Protein AF-A0A9W7SJA5-F1 (afdb_monomer_lite)

Structure (mmCIF, N/CA/C/O backbone):
data_AF-A0A9W7SJA5-F1
#
_entry.id   AF-A0A9W7SJA5-F1
#
loop_
_atom_site.group_PDB
_atom_site.id
_atom_site.type_symbol
_atom_site.label_atom_id
_atom_site.label_alt_id
_atom_site.label_comp_id
_atom_site.label_asym_id
_atom_site.label_entity_id
_atom_site.label_seq_id
_atom_site.pdbx_PDB_ins_code
_atom_site.Cartn_x
_atom_site.Cartn_y
_atom_site.Cartn_z
_atom_site.occupancy
_atom_site.B_iso_or_equiv
_atom_site.auth_seq_id
_atom_site.auth_comp_id
_atom_site.auth_asym_id
_atom_site.auth_atom_id
_atom_site.pdbx_PDB_model_num
ATOM 1 N N . MET A 1 1 ? -9.345 -0.100 12.942 1.00 90.62 1 MET A N 1
ATOM 2 C CA . MET A 1 1 ? -9.233 0.600 11.644 1.00 90.62 1 MET A CA 1
ATOM 3 C C . MET A 1 1 ? -8.061 0.006 10.896 1.00 90.62 1 MET A C 1
ATOM 5 O O . MET A 1 1 ? -7.013 -0.148 11.509 1.00 90.62 1 MET A O 1
ATOM 9 N N . ASP A 1 2 ? -8.233 -0.297 9.611 1.00 93.31 2 ASP A N 1
ATOM 10 C CA . ASP A 1 2 ? -7.196 -0.953 8.809 1.00 93.31 2 ASP A CA 1
ATOM 11 C C . ASP A 1 2 ? -6.548 0.065 7.863 1.00 93.31 2 ASP A C 1
ATOM 13 O O . ASP A 1 2 ? -7.243 0.904 7.283 1.00 93.31 2 ASP A O 1
ATOM 17 N N . PHE A 1 3 ? -5.227 0.004 7.703 1.00 92.69 3 PHE A N 1
ATOM 18 C CA . PHE A 1 3 ? -4.486 0.875 6.787 1.00 92.69 3 PHE A CA 1
ATOM 19 C C . PHE A 1 3 ? -3.321 0.154 6.120 1.00 92.69 3 PHE A C 1
ATOM 21 O O . PHE A 1 3 ? -2.709 -0.745 6.695 1.00 92.69 3 PHE A O 1
ATOM 28 N N . ILE A 1 4 ? -3.035 0.564 4.883 1.00 95.94 4 ILE A N 1
ATOM 29 C CA . ILE A 1 4 ? -1.936 0.036 4.077 1.00 95.94 4 ILE A CA 1
ATOM 30 C C . ILE A 1 4 ? -0.738 0.970 4.218 1.00 95.94 4 ILE A C 1
ATOM 32 O O . ILE A 1 4 ? -0.881 2.184 4.071 1.00 95.94 4 ILE A O 1
ATOM 36 N N . VAL A 1 5 ? 0.434 0.401 4.478 1.00 95.62 5 VAL A N 1
ATOM 37 C CA . VAL A 1 5 ? 1.679 1.135 4.713 1.00 95.62 5 VAL A CA 1
ATOM 38 C C . VAL A 1 5 ? 2.768 0.599 3.793 1.00 95.62 5 VAL A C 1
ATOM 40 O O . VAL A 1 5 ? 2.940 -0.613 3.673 1.00 95.62 5 VAL A O 1
ATOM 43 N N . GLY A 1 6 ? 3.498 1.504 3.142 1.00 94.38 6 GLY A N 1
ATOM 44 C CA . GLY A 1 6 ? 4.716 1.168 2.409 1.00 94.38 6 GLY A CA 1
ATOM 45 C C . GLY A 1 6 ? 5.975 1.434 3.211 1.00 94.38 6 GLY A C 1
ATOM 46 O O . GLY A 1 6 ? 5.967 2.147 4.212 1.00 94.38 6 GLY A O 1
ATOM 47 N N . SER A 1 7 ? 7.068 0.842 2.749 1.00 91.38 7 SER A N 1
ATOM 48 C CA . SER A 1 7 ? 8.397 1.013 3.319 1.00 91.38 7 SER A CA 1
ATOM 49 C C . SER A 1 7 ? 9.429 1.175 2.203 1.00 91.38 7 SER A C 1
ATOM 51 O O . SER A 1 7 ? 9.167 0.824 1.054 1.00 91.38 7 SER A O 1
ATOM 53 N N . PHE A 1 8 ? 10.619 1.686 2.522 1.00 85.38 8 PHE A N 1
ATOM 54 C CA . PHE A 1 8 ? 11.688 1.856 1.530 1.00 85.38 8 PHE A CA 1
ATOM 55 C C . PHE A 1 8 ? 12.412 0.555 1.160 1.00 85.38 8 PHE A C 1
ATOM 57 O O . PHE A 1 8 ? 12.906 0.447 0.042 1.00 85.38 8 PHE A O 1
ATOM 64 N N . ASN A 1 9 ? 12.467 -0.423 2.068 1.00 77.19 9 ASN A N 1
ATOM 65 C CA . ASN A 1 9 ? 13.340 -1.596 1.931 1.00 77.19 9 ASN A CA 1
ATOM 66 C C . ASN A 1 9 ? 12.618 -2.940 2.136 1.00 77.19 9 ASN A C 1
ATOM 68 O O . ASN A 1 9 ? 13.266 -3.982 2.103 1.00 77.19 9 ASN A O 1
ATOM 72 N N . HIS A 1 10 ? 11.305 -2.928 2.375 1.00 76.69 10 HIS A N 1
ATOM 73 C CA . HIS A 1 10 ? 10.518 -4.118 2.694 1.00 76.69 10 HIS A CA 1
ATOM 74 C C . HIS A 1 10 ? 9.166 -4.123 1.952 1.00 76.69 10 HIS A C 1
ATOM 76 O O . HIS A 1 10 ? 8.910 -3.328 1.042 1.00 76.69 10 HIS A O 1
ATOM 82 N N . ASP A 1 11 ? 8.307 -5.050 2.355 1.00 91.88 11 ASP A N 1
ATOM 83 C CA . ASP A 1 11 ? 6.961 -5.295 1.848 1.00 91.88 11 ASP A CA 1
ATOM 84 C C . ASP A 1 11 ? 5.993 -4.104 2.017 1.00 91.88 11 ASP A C 1
ATOM 86 O O . ASP A 1 11 ? 6.288 -3.094 2.670 1.00 91.88 11 ASP A O 1
ATOM 90 N N . LEU A 1 12 ? 4.800 -4.248 1.428 1.00 94.25 12 LEU A N 1
ATOM 91 C CA . LEU A 1 12 ? 3.607 -3.495 1.822 1.00 94.25 12 LEU A CA 1
ATOM 92 C C . LEU A 1 12 ? 2.951 -4.188 3.016 1.00 94.25 12 LEU A C 1
ATOM 94 O O . LEU A 1 12 ? 2.770 -5.402 3.008 1.00 94.25 12 LEU A O 1
ATOM 98 N N . TYR A 1 13 ? 2.504 -3.426 4.007 1.00 94.94 13 TYR A N 1
ATOM 99 C CA . TYR A 1 13 ? 1.850 -3.973 5.194 1.00 94.94 13 TYR A CA 1
ATOM 100 C C . TYR A 1 13 ? 0.399 -3.526 5.282 1.00 94.94 13 TYR A C 1
ATOM 102 O O . TYR A 1 13 ? 0.093 -2.359 5.054 1.00 94.94 13 TYR A O 1
ATOM 110 N N . THR A 1 14 ? -0.483 -4.435 5.686 1.00 95.69 14 THR A N 1
ATOM 111 C CA . THR A 1 14 ? -1.815 -4.079 6.188 1.00 95.69 14 THR A CA 1
ATOM 112 C C . THR A 1 14 ? -1.765 -4.114 7.700 1.00 95.69 14 THR A C 1
ATOM 114 O O . THR A 1 14 ? -1.519 -5.168 8.287 1.00 95.69 14 THR A O 1
ATOM 117 N N . LEU A 1 15 ? -2.003 -2.971 8.329 1.00 95.62 15 LEU A N 1
ATOM 118 C CA . LEU A 1 15 ? -2.011 -2.822 9.776 1.00 95.62 15 LEU A CA 1
ATOM 119 C C . LEU A 1 15 ? -3.443 -2.679 10.288 1.00 95.62 15 LEU A C 1
ATOM 121 O O . LEU A 1 15 ? -4.290 -2.124 9.590 1.00 95.62 15 LEU A O 1
ATOM 125 N N . HIS A 1 16 ? -3.694 -3.142 11.510 1.00 95.75 16 HIS A N 1
ATOM 126 C CA . HIS A 1 16 ? -4.927 -2.898 12.248 1.00 95.75 16 HIS A CA 1
ATOM 127 C C . HIS A 1 16 ? -4.633 -2.072 13.491 1.00 95.75 16 HIS A C 1
ATOM 129 O O . HIS A 1 16 ? -3.907 -2.507 14.383 1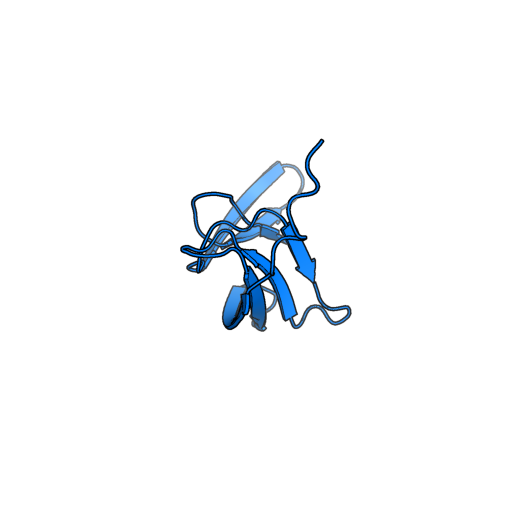.00 95.75 16 HIS A O 1
ATOM 135 N N . PHE A 1 17 ? -5.233 -0.890 13.563 1.00 96.38 17 PHE A N 1
ATOM 136 C CA . PHE A 1 17 ? -5.266 -0.090 14.775 1.00 96.38 17 PHE A CA 1
ATOM 137 C C . PHE A 1 17 ? -6.552 -0.351 15.546 1.00 96.38 17 PHE A C 1
ATOM 139 O O . PHE A 1 17 ? -7.650 -0.046 15.064 1.00 96.38 17 PHE A O 1
ATOM 146 N N . GLN A 1 18 ? -6.400 -0.875 16.753 1.00 97.12 18 GLN A N 1
ATOM 147 C CA . GLN A 1 18 ? -7.451 -0.990 17.746 1.00 97.12 18 GLN A CA 1
ATOM 148 C C . GLN A 1 18 ? -7.221 0.093 18.813 1.00 97.12 18 GLN A C 1
ATOM 150 O O . GLN A 1 18 ? -6.257 0.006 19.581 1.00 97.12 18 GLN A O 1
ATOM 155 N N . PRO A 1 19 ? -8.076 1.132 18.866 1.00 94.69 19 PRO A N 1
ATOM 156 C CA . PRO A 1 19 ? -7.983 2.155 19.896 1.00 94.69 19 PRO A CA 1
ATOM 157 C C . PRO A 1 19 ? -8.061 1.548 21.308 1.00 94.69 19 PRO A C 1
ATOM 159 O O . PRO A 1 19 ? -8.769 0.558 21.503 1.00 94.69 19 PRO A O 1
ATOM 162 N N . PRO A 1 20 ? -7.379 2.145 22.300 1.00 95.25 20 PRO A N 1
ATOM 163 C CA . PRO A 1 20 ? -6.666 3.422 22.209 1.00 95.25 20 PRO A CA 1
ATOM 164 C C . PRO A 1 20 ? -5.201 3.316 21.756 1.00 95.25 20 PRO A C 1
ATOM 166 O O . PRO A 1 20 ? -4.622 4.335 21.397 1.00 95.25 20 PRO A O 1
ATOM 169 N N . SER A 1 21 ? -4.584 2.132 21.784 1.00 94.88 21 SER A N 1
ATOM 170 C CA . SER A 1 21 ? -3.114 2.036 21.718 1.00 94.88 21 SER A CA 1
ATOM 171 C C . SER A 1 21 ? -2.556 0.801 21.013 1.00 94.88 21 SER A C 1
ATOM 173 O O . SER A 1 21 ? -1.338 0.659 20.924 1.00 94.88 21 SER A O 1
ATOM 175 N N . THR A 1 22 ? -3.392 -0.101 20.501 1.00 97.62 22 THR A N 1
ATOM 176 C CA . THR A 1 22 ? -2.906 -1.358 19.925 1.00 97.62 22 THR A CA 1
ATOM 177 C C . THR A 1 22 ? -2.785 -1.248 18.411 1.00 97.62 22 THR A C 1
ATOM 179 O O . THR A 1 22 ? -3.762 -0.977 17.717 1.00 97.62 22 THR A O 1
ATOM 182 N N . LEU A 1 23 ? -1.584 -1.499 17.889 1.00 97.06 23 LEU A N 1
ATOM 183 C CA . LEU A 1 23 ? -1.300 -1.578 16.459 1.00 97.06 23 LEU A CA 1
ATOM 184 C C . LEU A 1 23 ? -0.715 -2.953 16.135 1.00 97.06 23 LEU A C 1
ATOM 186 O O . LEU A 1 23 ? 0.285 -3.351 16.727 1.00 97.06 23 LEU A O 1
ATOM 190 N N . THR A 1 24 ? -1.321 -3.673 15.196 1.00 96.88 24 THR A N 1
ATOM 191 C CA . THR A 1 24 ? -0.861 -5.003 14.779 1.00 96.88 24 THR A CA 1
ATOM 192 C C . THR A 1 24 ? -0.669 -5.076 13.273 1.00 96.88 24 THR A C 1
ATOM 194 O O . THR A 1 24 ? -1.388 -4.436 12.506 1.00 96.88 24 THR A O 1
ATOM 197 N N . ILE A 1 25 ? 0.304 -5.872 12.830 1.00 94.94 25 ILE A N 1
ATOM 198 C CA . ILE A 1 25 ? 0.453 -6.227 11.417 1.00 94.94 25 ILE A CA 1
ATOM 199 C C . ILE A 1 25 ? -0.528 -7.363 11.128 1.00 94.94 25 ILE A C 1
ATOM 201 O O . ILE A 1 25 ? -0.373 -8.462 11.653 1.00 94.94 25 ILE A O 1
ATOM 205 N N . LEU A 1 26 ? -1.534 -7.116 10.289 1.00 95.06 26 LEU A N 1
ATOM 206 C CA . LEU A 1 26 ? -2.445 -8.164 9.825 1.00 95.06 26 LEU A CA 1
ATOM 207 C C . LEU A 1 26 ? -1.821 -9.001 8.712 1.00 95.06 26 LEU A C 1
ATOM 209 O O . LEU A 1 26 ? -2.077 -10.202 8.618 1.00 95.06 26 LEU A O 1
ATOM 213 N N . ARG A 1 27 ? -1.063 -8.356 7.817 1.00 94.06 27 ARG A N 1
ATOM 214 C CA . ARG A 1 27 ? -0.457 -9.022 6.665 1.00 94.06 27 ARG A CA 1
ATOM 215 C C . ARG A 1 27 ? 0.732 -8.252 6.103 1.00 94.06 27 ARG A C 1
ATOM 217 O O . ARG A 1 27 ? 0.714 -7.025 6.077 1.00 94.06 27 ARG A O 1
ATOM 224 N N . SER A 1 28 ? 1.705 -9.010 5.607 1.00 94.56 28 SER A N 1
ATOM 225 C CA . SER A 1 28 ? 2.758 -8.553 4.701 1.00 94.56 28 SER A CA 1
A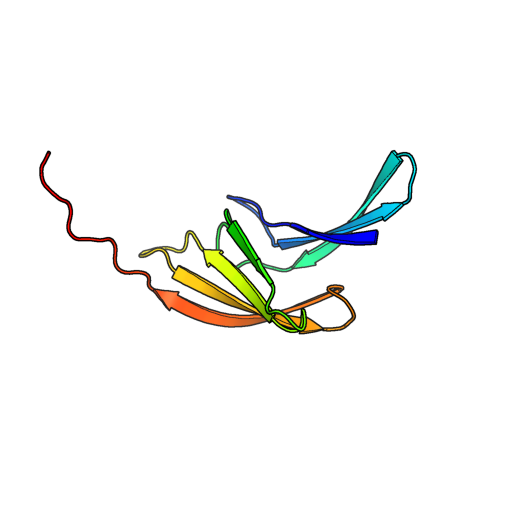TOM 226 C C . SER A 1 28 ? 2.392 -8.948 3.272 1.00 94.56 28 SER A C 1
ATOM 228 O O . SER A 1 28 ? 1.919 -10.066 3.050 1.00 94.56 28 SER A O 1
ATOM 230 N N . HIS A 1 29 ? 2.591 -8.052 2.314 1.00 93.31 29 HIS A N 1
ATOM 231 C CA . HIS A 1 29 ? 2.394 -8.304 0.890 1.00 93.31 29 HIS A CA 1
ATOM 232 C C . HIS A 1 29 ? 3.715 -8.045 0.170 1.00 93.31 29 HIS A C 1
ATOM 234 O O . HIS A 1 29 ? 4.235 -6.930 0.291 1.00 93.31 29 HIS A O 1
ATOM 240 N N . PRO A 1 30 ? 4.234 -9.020 -0.598 1.00 92.56 30 PRO A N 1
ATOM 241 C CA . PRO A 1 30 ? 5.453 -8.831 -1.369 1.00 92.56 30 PRO A CA 1
ATOM 242 C C . PRO A 1 30 ? 5.378 -7.564 -2.219 1.00 92.56 30 PR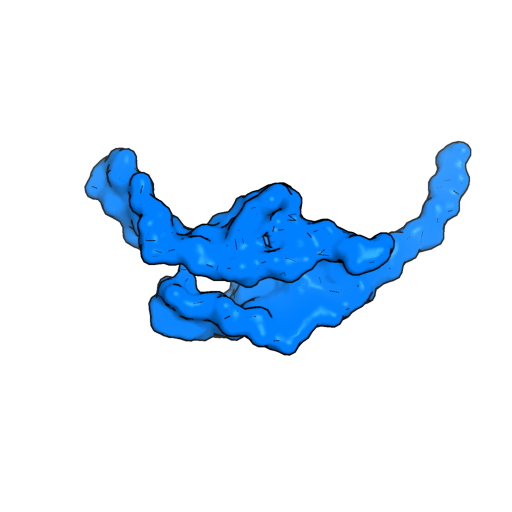O A C 1
ATOM 244 O O . PRO A 1 30 ? 4.407 -7.353 -2.954 1.00 92.56 30 PRO A O 1
ATOM 247 N N . SER A 1 31 ? 6.398 -6.720 -2.107 1.00 91.06 31 SER A N 1
ATOM 248 C CA . SER A 1 31 ? 6.532 -5.509 -2.911 1.00 91.06 31 SER A CA 1
ATOM 249 C C . SER A 1 31 ? 7.513 -5.739 -4.058 1.00 91.06 31 SER A C 1
ATOM 251 O O . SER A 1 31 ? 8.465 -6.512 -3.957 1.00 91.06 31 SER A O 1
ATOM 253 N N . ILE A 1 32 ? 7.300 -5.047 -5.176 1.00 92.56 32 ILE A N 1
ATOM 254 C CA . ILE A 1 32 ? 8.254 -5.074 -6.296 1.00 92.56 32 ILE A CA 1
ATOM 255 C C . ILE A 1 32 ? 9.486 -4.183 -6.045 1.00 92.56 32 ILE A C 1
ATOM 257 O O . ILE A 1 32 ? 10.409 -4.150 -6.855 1.00 92.56 32 ILE A O 1
ATOM 261 N N . GLY A 1 33 ? 9.485 -3.421 -4.950 1.00 91.12 33 GLY A N 1
ATOM 262 C CA . GLY A 1 33 ? 10.520 -2.472 -4.560 1.00 91.12 33 GLY A CA 1
ATOM 263 C C . GLY A 1 33 ? 10.031 -1.555 -3.439 1.00 91.12 33 GLY A C 1
ATOM 264 O O . GLY A 1 33 ? 8.891 -1.661 -2.989 1.00 91.12 33 GLY A O 1
ATOM 265 N N . GLY A 1 34 ? 10.883 -0.623 -3.012 1.00 93.44 34 GLY A N 1
ATOM 266 C CA . GLY A 1 34 ? 10.526 0.341 -1.972 1.00 93.44 34 GLY A CA 1
ATOM 267 C C . GLY A 1 34 ? 9.364 1.241 -2.386 1.00 93.44 34 GLY A C 1
ATOM 268 O O . GLY A 1 34 ? 9.402 1.839 -3.461 1.00 93.44 34 GLY A O 1
ATOM 269 N N . HIS A 1 35 ? 8.366 1.384 -1.520 1.00 95.38 35 HIS A N 1
ATOM 270 C CA . HIS A 1 35 ? 7.195 2.232 -1.715 1.00 95.38 35 HIS A CA 1
ATOM 271 C C . HIS A 1 35 ? 7.202 3.403 -0.730 1.00 95.38 35 HIS A C 1
ATOM 273 O O . HIS A 1 35 ? 6.745 3.278 0.404 1.00 95.38 35 HIS A O 1
ATOM 279 N N . SER A 1 36 ? 7.729 4.551 -1.168 1.00 93.19 36 SER A N 1
ATOM 280 C CA . SER A 1 36 ? 7.852 5.757 -0.333 1.00 93.19 36 SER A CA 1
ATOM 281 C C . SER A 1 36 ? 6.591 6.619 -0.294 1.00 93.19 36 SER A C 1
ATOM 283 O O . SER A 1 36 ? 6.45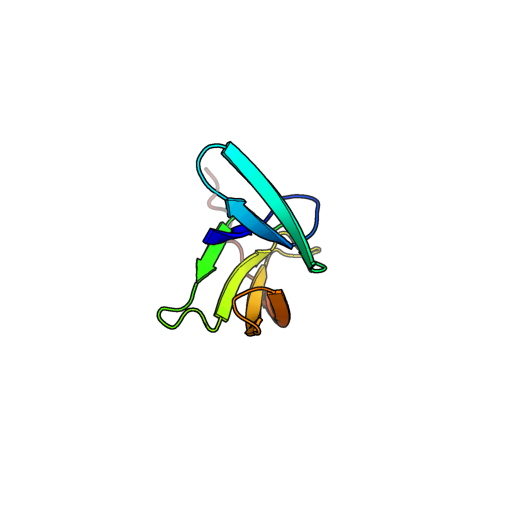1 7.464 0.584 1.00 93.19 36 SER A O 1
ATOM 285 N N . TRP A 1 37 ? 5.691 6.437 -1.261 1.00 95.31 37 TRP A N 1
ATOM 286 C CA . TRP A 1 37 ? 4.447 7.185 -1.373 1.00 95.31 37 TRP A CA 1
ATOM 287 C C . TRP A 1 37 ? 3.329 6.289 -1.887 1.00 95.31 37 TRP A C 1
ATOM 289 O O . TRP A 1 37 ? 3.550 5.478 -2.787 1.00 95.31 37 TRP A O 1
ATOM 299 N N . LEU A 1 38 ? 2.141 6.437 -1.301 1.00 97.12 38 LEU A N 1
ATOM 300 C CA . LEU A 1 38 ? 0.958 5.628 -1.575 1.00 97.12 38 LEU A CA 1
ATOM 301 C C . LEU A 1 38 ? -0.236 6.548 -1.838 1.00 97.12 38 LEU A C 1
ATOM 303 O O . LEU A 1 38 ? -0.432 7.541 -1.141 1.00 97.12 38 LEU A O 1
ATOM 307 N N . ALA A 1 39 ? -1.067 6.186 -2.809 1.00 97.56 39 ALA A N 1
ATOM 308 C CA . ALA A 1 39 ? -2.320 6.863 -3.103 1.00 97.56 39 ALA A CA 1
ATOM 309 C C . ALA A 1 39 ? -3.415 5.840 -3.406 1.00 97.56 39 ALA A C 1
ATOM 311 O O . ALA A 1 39 ? -3.227 4.912 -4.191 1.00 97.56 39 ALA A O 1
ATOM 312 N N . LEU A 1 40 ? -4.581 6.017 -2.793 1.00 97.19 40 LEU A N 1
ATOM 313 C CA . LEU A 1 40 ? -5.751 5.193 -3.072 1.00 97.19 40 LEU A CA 1
ATOM 314 C C . LEU A 1 40 ? -6.573 5.816 -4.198 1.00 97.19 40 LEU A C 1
ATOM 316 O O . LEU A 1 40 ? -6.763 7.030 -4.242 1.00 97.19 40 LEU A O 1
ATOM 320 N N . SER A 1 41 ? -7.141 4.976 -5.062 1.00 97.50 41 SER A N 1
ATOM 321 C CA . SER A 1 41 ? -8.251 5.399 -5.925 1.00 97.50 41 SER A CA 1
ATOM 322 C C . SER A 1 41 ? -9.423 5.928 -5.076 1.00 97.50 41 SER A C 1
ATOM 324 O O . SER A 1 41 ? -9.603 5.433 -3.958 1.00 97.50 41 SER A O 1
ATOM 326 N N . PRO A 1 42 ? -10.292 6.813 -5.599 1.00 96.94 42 PRO A N 1
ATOM 327 C CA . PRO A 1 42 ? -11.448 7.333 -4.856 1.00 96.94 42 PRO A CA 1
ATOM 328 C C . PRO A 1 42 ? -12.356 6.243 -4.262 1.00 96.94 42 PRO A C 1
ATOM 330 O O . PRO A 1 42 ? -12.835 6.366 -3.139 1.00 96.94 42 PRO A O 1
ATOM 333 N N . THR A 1 43 ? -12.534 5.132 -4.983 1.00 95.88 43 THR A N 1
ATOM 334 C CA . THR A 1 43 ? -13.342 3.977 -4.549 1.00 95.88 43 THR A CA 1
ATOM 335 C C . THR A 1 43 ? -12.584 2.992 -3.656 1.00 95.88 43 THR A C 1
ATOM 337 O O . THR A 1 43 ? -13.144 1.978 -3.251 1.00 95.88 43 THR A O 1
ATOM 340 N N . LYS A 1 44 ? -11.308 3.263 -3.350 1.00 95.25 44 LYS A N 1
ATOM 341 C CA . LYS A 1 44 ? -10.406 2.412 -2.549 1.00 95.25 44 LYS A CA 1
ATOM 342 C C . LYS A 1 44 ? -10.263 0.976 -3.076 1.00 95.25 44 LYS A C 1
ATOM 344 O O . LYS A 1 44 ? -9.958 0.057 -2.324 1.00 95.25 44 LYS A O 1
ATOM 349 N N . THR A 1 45 ? -10.464 0.788 -4.378 1.00 96.81 45 THR A N 1
ATOM 350 C CA . THR A 1 45 ? -10.308 -0.506 -5.063 1.00 96.81 45 THR A CA 1
ATOM 351 C C . THR A 1 45 ? -8.909 -0.701 -5.640 1.00 96.81 45 THR A C 1
ATOM 353 O O . THR A 1 45 ? -8.519 -1.832 -5.924 1.00 96.81 45 THR A O 1
ATOM 356 N N . HIS A 1 46 ? -8.150 0.384 -5.799 1.00 98.19 46 HIS A N 1
ATOM 357 C CA . HIS A 1 46 ? -6.784 0.372 -6.305 1.00 98.19 46 HIS A CA 1
ATOM 358 C C . HIS A 1 46 ? -5.859 1.183 -5.401 1.00 98.19 46 HIS A C 1
ATOM 360 O O . HIS A 1 46 ? -6.260 2.201 -4.826 1.00 98.19 46 HIS A O 1
ATOM 366 N N . LEU A 1 47 ? -4.619 0.716 -5.315 1.00 97.81 47 LEU A N 1
ATOM 367 C CA . LEU A 1 47 ? -3.501 1.378 -4.665 1.00 97.81 47 LEU A CA 1
ATOM 368 C C . LEU A 1 47 ? -2.437 1.691 -5.716 1.00 97.81 47 LEU A C 1
ATOM 370 O O . LEU A 1 47 ? -2.037 0.805 -6.469 1.00 97.81 47 LEU A O 1
ATOM 374 N N . TYR A 1 48 ? -1.962 2.928 -5.725 1.00 97.75 48 TYR A N 1
ATOM 375 C CA . TYR A 1 48 ? -0.860 3.388 -6.557 1.00 97.75 48 TYR A CA 1
ATOM 376 C C . TYR A 1 48 ? 0.319 3.758 -5.668 1.00 97.75 48 TYR A C 1
ATOM 378 O O . TYR A 1 48 ? 0.141 4.465 -4.675 1.00 97.75 48 TYR A O 1
ATOM 386 N N . CYS A 1 49 ? 1.513 3.296 -6.023 1.00 96.69 49 CYS A N 1
ATOM 387 C CA . CYS A 1 49 ? 2.714 3.503 -5.224 1.00 96.69 49 CYS A CA 1
ATOM 388 C C . CYS A 1 49 ? 3.858 4.033 -6.085 1.00 96.69 49 CYS A C 1
ATOM 390 O O . CYS A 1 49 ? 4.056 3.553 -7.203 1.00 96.69 49 CYS A O 1
ATOM 392 N N . THR A 1 50 ? 4.688 4.926 -5.542 1.00 95.06 50 THR A N 1
ATOM 393 C CA . THR A 1 50 ? 6.068 5.037 -6.044 1.00 95.06 50 THR A CA 1
ATOM 394 C C . THR A 1 50 ? 6.768 3.706 -5.811 1.00 95.06 50 THR A C 1
ATOM 396 O O . THR A 1 50 ? 6.502 3.048 -4.813 1.00 95.06 50 THR A O 1
ATOM 399 N N . ALA A 1 51 ? 7.629 3.269 -6.721 1.00 94.31 51 ALA A N 1
ATOM 400 C CA . ALA A 1 51 ? 8.370 2.023 -6.593 1.00 94.31 51 ALA A CA 1
ATOM 401 C C . ALA A 1 51 ? 9.836 2.252 -6.974 1.00 94.31 51 ALA A C 1
ATOM 403 O O . ALA A 1 51 ? 10.164 2.526 -8.131 1.00 94.31 51 ALA A O 1
ATOM 404 N N . TRP A 1 52 ? 10.729 2.126 -5.994 1.00 91.38 52 TRP A N 1
ATOM 405 C CA . TRP A 1 52 ? 12.180 2.244 -6.163 1.00 91.38 52 TRP A CA 1
ATOM 406 C C . TRP A 1 52 ? 12.772 0.952 -6.750 1.00 91.38 52 TRP A C 1
ATOM 408 O O . TRP A 1 52 ? 13.587 0.268 -6.136 1.00 91.38 52 TRP A O 1
ATOM 418 N N . THR A 1 53 ? 12.303 0.586 -7.943 1.00 89.50 53 THR A N 1
ATOM 419 C CA . THR A 1 53 ? 12.748 -0.581 -8.712 1.00 89.50 53 THR A CA 1
ATOM 420 C C . THR A 1 53 ? 14.094 -0.334 -9.399 1.00 89.50 53 THR A C 1
ATOM 422 O O . THR A 1 53 ? 14.463 0.803 -9.690 1.00 89.50 53 THR A O 1
ATOM 425 N N . LYS A 1 54 ? 14.826 -1.409 -9.715 1.00 87.94 54 LYS A N 1
ATOM 426 C CA . LYS A 1 54 ? 16.037 -1.368 -10.554 1.00 87.94 54 LYS A CA 1
ATOM 427 C C . LYS A 1 54 ? 15.729 -1.952 -11.943 1.00 87.94 54 LYS A C 1
ATOM 429 O O . LYS A 1 54 ? 14.962 -2.909 -12.015 1.00 87.94 54 LYS A O 1
ATOM 434 N N . PRO A 1 55 ? 16.297 -1.421 -13.044 1.00 90.19 55 PRO A N 1
ATOM 435 C CA . PRO A 1 55 ? 17.262 -0.313 -13.117 1.00 90.19 55 PRO A CA 1
ATOM 436 C C . PRO A 1 55 ? 16.638 1.093 -13.067 1.00 90.19 55 PRO A C 1
ATOM 438 O O . PRO A 1 55 ? 17.368 2.069 -12.937 1.00 90.19 55 PRO A O 1
ATOM 441 N N . HIS A 1 56 ? 15.313 1.214 -13.165 1.00 90.31 56 HIS A N 1
ATOM 442 C CA . HIS A 1 56 ? 14.618 2.503 -13.186 1.00 90.31 56 HIS A CA 1
ATOM 443 C C . HIS A 1 56 ? 13.479 2.526 -12.168 1.00 90.31 56 HIS A C 1
ATOM 445 O O . HIS A 1 56 ? 12.808 1.496 -12.018 1.00 90.31 56 HIS A O 1
ATOM 451 N N . PRO A 1 57 ? 13.199 3.680 -11.535 1.00 92.38 57 PRO A N 1
ATOM 452 C CA . PRO A 1 57 ? 12.021 3.831 -10.697 1.00 92.38 57 PRO A CA 1
ATOM 453 C C . PRO A 1 57 ? 10.742 3.684 -11.529 1.00 92.38 57 PRO A C 1
ATOM 455 O O . PRO A 1 57 ? 10.707 3.936 -12.739 1.00 92.38 57 PRO A O 1
ATOM 458 N N . SER A 1 58 ? 9.671 3.269 -10.869 1.00 94.50 58 SER A N 1
ATOM 459 C CA . SER A 1 58 ? 8.372 3.052 -11.491 1.00 94.50 58 SER A CA 1
ATOM 460 C C . SER A 1 58 ?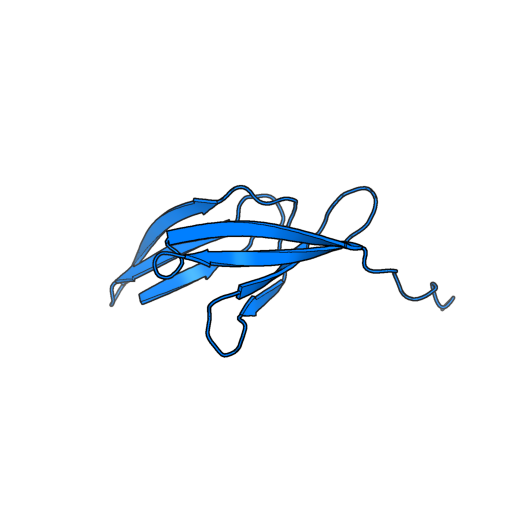 7.226 3.533 -10.603 1.00 94.50 58 SER A C 1
ATOM 462 O O . SER A 1 58 ? 7.406 3.839 -9.426 1.00 94.50 58 SER A O 1
ATOM 464 N N . LEU A 1 59 ? 6.036 3.630 -11.190 1.00 95.75 59 LEU A N 1
ATOM 465 C CA . LEU A 1 59 ? 4.764 3.705 -10.486 1.00 95.75 59 LEU A CA 1
ATOM 466 C C . LEU A 1 59 ? 4.115 2.328 -10.547 1.00 95.75 59 LEU A C 1
ATOM 468 O O . LEU A 1 59 ? 3.854 1.821 -11.637 1.00 95.75 59 LEU A O 1
ATOM 472 N N . ALA A 1 60 ? 3.873 1.727 -9.389 1.00 96.56 60 ALA A N 1
ATOM 473 C CA . ALA A 1 60 ? 3.212 0.437 -9.261 1.00 96.56 60 ALA A CA 1
ATOM 474 C C . ALA A 1 60 ? 1.714 0.620 -9.010 1.00 96.56 60 ALA A C 1
ATOM 476 O O . ALA A 1 60 ? 1.312 1.543 -8.299 1.00 96.56 60 ALA A O 1
ATOM 477 N N . ALA A 1 61 ? 0.901 -0.287 -9.543 1.00 97.88 61 ALA A N 1
ATOM 478 C CA . ALA A 1 61 ? -0.520 -0.376 -9.250 1.00 97.88 61 ALA A CA 1
ATOM 479 C C . ALA A 1 61 ? -0.860 -1.750 -8.665 1.00 97.88 61 ALA A C 1
ATOM 481 O O . ALA A 1 61 ? -0.412 -2.789 -9.157 1.00 97.88 61 ALA A O 1
ATOM 482 N N . TYR A 1 62 ? -1.700 -1.750 -7.635 1.00 97.81 62 TYR A N 1
ATOM 483 C CA . TYR A 1 62 ? -2.227 -2.947 -6.994 1.00 97.81 62 TYR A CA 1
ATOM 484 C C . TYR A 1 62 ? -3.750 -2.867 -6.929 1.00 97.81 62 TYR A C 1
ATOM 486 O O . TYR A 1 62 ? -4.318 -1.807 -6.658 1.00 97.81 62 TYR A O 1
ATOM 494 N N . LYS A 1 63 ? -4.424 -4.001 -7.119 1.00 97.75 63 LYS A N 1
ATOM 495 C CA . LYS A 1 63 ? -5.846 -4.147 -6.811 1.00 97.75 63 LYS A CA 1
ATOM 496 C C . LYS A 1 63 ? -6.004 -4.487 -5.338 1.00 97.75 63 LYS A C 1
ATOM 498 O O . LYS A 1 63 ? -5.363 -5.407 -4.830 1.00 97.75 63 LYS A O 1
ATOM 503 N N . ILE A 1 64 ? -6.903 -3.773 -4.678 1.00 96.81 64 ILE A N 1
ATOM 504 C CA . ILE A 1 64 ? -7.277 -4.014 -3.293 1.00 96.81 64 ILE A CA 1
ATOM 505 C C . ILE A 1 64 ? -8.466 -4.971 -3.272 1.00 96.81 64 ILE A C 1
ATOM 507 O O . ILE A 1 64 ? -9.520 -4.697 -3.846 1.00 96.81 64 ILE A O 1
ATOM 511 N N . ALA A 1 65 ? -8.303 -6.089 -2.575 1.00 93.12 65 ALA A N 1
ATOM 512 C CA . ALA A 1 65 ? -9.370 -7.026 -2.262 1.00 93.12 65 ALA A CA 1
ATOM 513 C C . ALA A 1 65 ? -9.470 -7.235 -0.745 1.00 93.12 65 ALA A C 1
ATOM 515 O O . ALA A 1 65 ? -8.551 -6.903 0.009 1.00 93.12 65 ALA A O 1
ATOM 516 N N . GLN A 1 66 ? -10.607 -7.782 -0.303 1.00 89.31 66 GLN A N 1
ATOM 517 C CA . GLN A 1 66 ? -10.850 -8.148 1.099 1.00 89.31 66 GLN A CA 1
ATOM 518 C C . GLN A 1 66 ? -10.521 -6.999 2.072 1.00 89.31 66 GLN A C 1
ATOM 520 O O . GLN A 1 66 ? -9.809 -7.187 3.056 1.00 89.31 66 GLN A O 1
ATOM 525 N N . SER A 1 67 ? -10.982 -5.785 1.753 1.00 84.06 67 SER A N 1
ATOM 526 C CA . SER A 1 67 ? -10.768 -4.580 2.571 1.00 84.06 67 SER A CA 1
ATOM 527 C C . SER A 1 67 ? -9.294 -4.274 2.882 1.00 84.06 67 SER A C 1
ATOM 529 O O . SER A 1 67 ? -8.967 -3.833 3.977 1.00 84.06 67 SER A O 1
ATOM 531 N N . GLY A 1 68 ? -8.384 -4.528 1.935 1.00 85.12 68 GLY A N 1
ATOM 532 C CA . GLY A 1 68 ? -6.948 -4.288 2.127 1.00 85.12 68 GLY A CA 1
ATOM 533 C C . GLY A 1 68 ? -6.182 -5.491 2.664 1.00 85.12 68 GLY A C 1
ATOM 534 O O . GLY A 1 68 ? -4.962 -5.426 2.763 1.00 85.12 68 GLY A O 1
ATOM 535 N N . ARG A 1 69 ? -6.846 -6.613 2.965 1.00 89.94 69 ARG A N 1
ATOM 536 C CA . ARG A 1 69 ? -6.178 -7.856 3.392 1.00 89.94 69 ARG A CA 1
ATOM 537 C C . ARG A 1 69 ? -5.586 -8.652 2.239 1.00 89.94 69 ARG A C 1
ATOM 539 O O . ARG A 1 69 ? -4.877 -9.622 2.476 1.00 89.94 69 ARG A O 1
ATOM 546 N N . HIS A 1 70 ? -5.829 -8.247 1.000 1.00 93.94 70 HIS A N 1
ATOM 547 C CA . HIS A 1 70 ? -5.151 -8.813 -0.153 1.00 93.94 70 HIS A CA 1
ATOM 548 C C . HIS A 1 70 ? -4.831 -7.715 -1.163 1.00 93.94 70 HIS A C 1
ATOM 550 O O . HIS A 1 70 ? -5.739 -7.039 -1.653 1.00 93.94 70 HIS A O 1
ATOM 556 N N . LEU A 1 71 ? -3.542 -7.546 -1.461 1.00 95.81 71 LEU A N 1
ATOM 557 C CA . LEU A 1 71 ? -3.048 -6.623 -2.476 1.00 95.81 71 LEU A CA 1
ATOM 558 C C . LEU A 1 71 ? -2.507 -7.443 -3.644 1.00 95.81 71 LEU A C 1
ATOM 560 O O . LEU A 1 71 ? -1.484 -8.110 -3.524 1.00 95.81 71 LEU A O 1
ATOM 564 N N . ALA A 1 72 ? -3.212 -7.413 -4.770 1.00 95.75 72 ALA A N 1
ATOM 565 C CA . ALA A 1 72 ? -2.777 -8.094 -5.982 1.00 95.75 72 ALA A CA 1
ATOM 566 C C . ALA A 1 72 ? -2.017 -7.107 -6.864 1.00 95.75 72 ALA A C 1
ATOM 568 O O . ALA A 1 72 ? -2.597 -6.117 -7.311 1.00 95.75 72 ALA A O 1
ATOM 569 N N . PHE A 1 73 ? -0.737 -7.369 -7.118 1.00 96.44 73 PHE A N 1
ATOM 570 C CA . PHE A 1 73 ? 0.038 -6.586 -8.075 1.00 96.44 73 PHE A CA 1
ATOM 571 C C . PHE A 1 73 ? -0.610 -6.655 -9.462 1.00 96.44 73 PHE A C 1
ATOM 573 O O . PHE A 1 73 ? -0.948 -7.740 -9.933 1.00 96.44 73 PHE A O 1
ATOM 580 N N . LEU A 1 74 ? -0.811 -5.497 -10.094 1.00 97.62 74 LEU A N 1
ATOM 581 C CA . LEU A 1 74 ? -1.377 -5.403 -11.439 1.00 97.62 74 LEU A CA 1
ATOM 582 C C . LEU A 1 74 ? -0.273 -5.179 -12.466 1.00 97.62 74 LEU A C 1
ATOM 584 O O . LEU A 1 74 ? -0.083 -5.989 -13.368 1.00 97.62 74 LEU A O 1
ATOM 588 N N . ASN A 1 75 ? 0.440 -4.064 -12.334 1.00 97.38 75 ASN A N 1
ATOM 589 C CA . ASN A 1 75 ? 1.538 -3.684 -13.209 1.00 97.38 75 ASN A CA 1
ATOM 590 C C . ASN A 1 75 ? 2.389 -2.575 -12.573 1.00 97.38 75 ASN A C 1
ATOM 592 O O . ASN A 1 75 ? 2.052 -2.014 -11.528 1.00 97.38 75 ASN A O 1
ATOM 596 N N . ALA A 1 76 ? 3.497 -2.247 -13.236 1.00 96.00 76 ALA A N 1
ATOM 597 C CA . ALA A 1 76 ? 4.290 -1.068 -12.935 1.00 96.00 76 ALA A CA 1
ATOM 598 C C . ALA A 1 76 ? 4.746 -0.380 -14.223 1.00 96.00 76 ALA A C 1
ATOM 600 O O . ALA A 1 76 ? 5.107 -1.041 -15.198 1.00 96.00 76 ALA A O 1
ATOM 601 N N . VAL A 1 77 ? 4.737 0.951 -14.218 1.00 95.88 77 VAL A N 1
ATOM 602 C CA . VAL A 1 77 ? 5.137 1.786 -15.355 1.00 95.88 77 VAL A CA 1
ATOM 603 C C . VAL A 1 77 ? 6.369 2.585 -14.970 1.00 95.88 77 VAL A C 1
ATOM 605 O O . VAL A 1 77 ? 6.388 3.236 -13.929 1.00 95.88 77 VAL A O 1
ATOM 608 N N . ARG A 1 78 ? 7.416 2.534 -15.796 1.00 94.44 78 ARG A N 1
ATOM 609 C CA . ARG A 1 78 ? 8.653 3.288 -15.552 1.00 94.44 78 ARG A CA 1
ATOM 610 C C . ARG A 1 78 ? 8.362 4.783 -15.560 1.00 94.44 78 ARG A C 1
ATOM 612 O O . ARG A 1 78 ? 7.688 5.274 -16.462 1.00 94.44 78 ARG A O 1
ATOM 619 N N . VAL A 1 79 ? 8.926 5.493 -14.593 1.00 89.75 79 VAL A N 1
ATOM 620 C CA . VAL A 1 79 ? 8.915 6.954 -14.595 1.00 89.75 79 VAL A CA 1
ATOM 621 C C . VAL A 1 79 ? 10.221 7.408 -15.227 1.00 89.75 79 VAL A C 1
ATOM 623 O O . VAL A 1 79 ? 11.300 7.031 -14.769 1.00 89.75 79 VAL A O 1
ATOM 626 N N . GLN A 1 80 ? 10.136 8.186 -16.303 1.00 79.62 80 GLN A N 1
ATOM 627 C CA . GLN A 1 80 ? 11.312 8.872 -16.827 1.00 79.62 80 GLN A CA 1
ATOM 628 C C . GLN A 1 80 ? 11.675 9.986 -15.850 1.00 79.62 80 GLN A C 1
ATOM 630 O O . GLN A 1 80 ? 10.821 10.796 -15.488 1.00 79.62 80 GLN A O 1
ATOM 635 N N . ALA A 1 81 ? 12.931 10.017 -15.406 1.00 66.69 81 ALA A N 1
ATOM 636 C CA . ALA A 1 81 ? 13.426 11.196 -14.719 1.00 66.69 81 ALA A CA 1
ATOM 637 C C . ALA A 1 81 ? 13.300 12.392 -15.680 1.00 66.69 81 ALA A C 1
ATOM 639 O O . ALA A 1 81 ? 13.586 12.228 -16.873 1.00 66.69 81 ALA A O 1
ATOM 640 N N . PRO A 1 82 ? 12.891 13.579 -15.198 1.00 63.47 82 PRO A N 1
ATOM 641 C CA . PRO A 1 82 ? 13.084 14.794 -15.970 1.00 63.47 82 PRO A CA 1
ATOM 642 C C . PRO A 1 82 ? 14.558 14.867 -16.394 1.00 63.47 82 PRO A C 1
ATOM 644 O O . PRO A 1 82 ? 15.421 14.448 -15.612 1.00 63.47 82 PRO A O 1
ATOM 647 N N . PRO A 1 83 ? 14.872 15.351 -17.608 1.00 64.25 83 PRO A N 1
ATOM 648 C CA . PRO A 1 83 ? 16.258 15.555 -18.001 1.00 64.25 83 PRO A CA 1
ATOM 649 C C . PRO A 1 83 ? 16.966 16.359 -16.912 1.00 64.25 83 PRO A C 1
ATOM 651 O O . PRO A 1 83 ? 16.409 17.333 -16.404 1.00 64.25 83 PRO A O 1
ATOM 654 N N . ALA A 1 84 ? 18.161 15.910 -16.520 1.00 67.25 84 ALA A N 1
ATOM 655 C CA . AL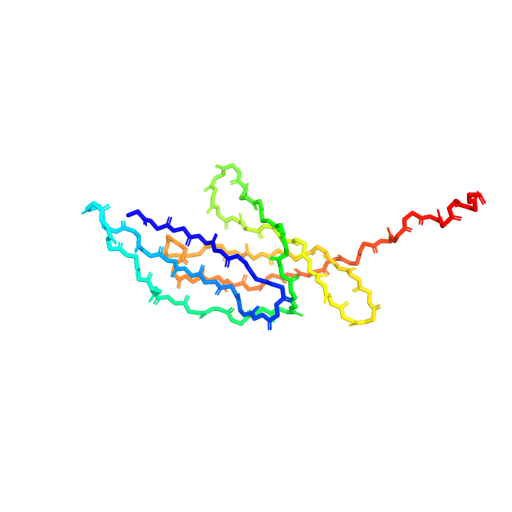A A 1 84 ? 18.953 16.600 -15.517 1.00 67.25 84 ALA A CA 1
ATOM 656 C C . ALA A 1 84 ? 19.205 18.025 -16.016 1.00 67.25 84 ALA A C 1
ATOM 658 O O . ALA A 1 84 ? 19.964 18.235 -16.961 1.00 67.25 84 ALA A O 1
ATOM 659 N N . THR A 1 85 ? 18.529 19.001 -15.421 1.00 65.06 85 THR A N 1
ATOM 660 C CA . THR A 1 85 ? 18.874 20.401 -15.621 1.00 65.06 85 THR A CA 1
ATOM 661 C C . THR A 1 85 ? 20.211 20.600 -14.930 1.00 65.06 85 THR A C 1
ATOM 663 O O . THR A 1 85 ? 20.292 20.474 -13.709 1.00 65.06 85 THR A O 1
ATOM 666 N N . SER A 1 86 ? 21.265 20.834 -15.709 1.00 61.66 86 SER A N 1
ATOM 667 C CA . SER A 1 86 ? 22.545 21.307 -15.190 1.00 61.66 86 SER A CA 1
ATOM 668 C C . SER A 1 86 ? 22.281 22.567 -14.366 1.00 61.66 86 SER A C 1
ATOM 670 O O . SER A 1 86 ? 21.799 23.558 -14.921 1.00 61.66 86 SER A O 1
ATOM 672 N N . ALA A 1 87 ? 22.506 22.471 -13.057 1.00 56.84 87 ALA A N 1
ATOM 673 C CA . ALA A 1 87 ? 22.550 23.613 -12.152 1.00 56.84 87 ALA A CA 1
ATOM 674 C C . ALA A 1 87 ? 23.857 24.389 -12.347 1.00 56.84 87 ALA A C 1
ATOM 676 O O . ALA A 1 87 ? 24.873 23.734 -12.683 1.00 56.84 87 ALA A O 1
#

pLDDT: mean 91.26, std 9.24, range [56.84, 98.19]

Foldseek 3Di:
DWDWDWAQAAFIFIWDDDPPDDIDTPDGDGDQGGFPDWDADPVNQKIWTFHPHPPATWIWMWGADPNNSDTHTDDIGGDDDDPPDDD

InterPro domains:
  IPR015943 WD40/YVTN repeat-like-containing domain superfamily [G3DSA:2.130.10.10] (1-87)
  IPR019405 Lactonase, 7-bladed beta-propeller [PF10282] (5-82)

Radius of gyration: 14.66 Å; chains: 1; bounding box: 36×33×40 Å

Secondary structure (DSSP, 8-state):
-EEEE--SSS-EEEEEEETTTEEEEEEEE--SSB---EEE-TTSSEEEEEEB-SSS-EEEEEEEEGGGTEEEEEEEEEPPPPP----

Organism: NCBI:txid418781

Sequence (87 aa):
MDFIVGSFNHDLYTLHFQPPSTLTILRSHPSIGGHSWLALSPTKTHLYCTAWTKPHPSLAAYKIAQSGRHLAFLNAVRVQAPPATSA